Protein AF-A0A9X8H900-F1 (afdb_monomer)

Foldseek 3Di:
DDPDFDADFKDAKDFDLDDDDPPDDDDDDDDDLDDDDDDPVSVVVVVVVVVVVVVVVVVVSVPDDDCDPVVDDPPVVPPDPPDDDDQVQLKDKDKDQDDQVQATPVQFGHPVVVVVPACAQVSVCSVVVDPPDDDGMDHMDGDPDTHHNVDIDMHIDTDDDDDDDD

Mean predicted aligned error: 11.64 Å

Radius of gyration: 20.0 Å; Cα contacts (8 Å, |Δi|>4): 145; chains: 1; bounding box: 48×40×58 Å

Organism: Aphanomyces astaci (NCBI:txid112090)

Nearest PDB structures (foldseek):
  5hz4-assembly1_B  TM=8.841E-01  e=2.163E-01  St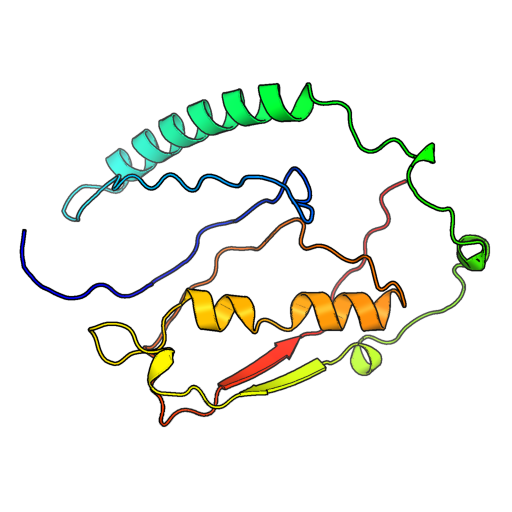aphylococcus aureus subsp. aureus Mu50
  2prx-assembly1_A  TM=5.271E-01  e=3.092E+00  Shewanella loihica PV-4
  8qrt-assembly2_DDD  TM=4.782E-01  e=2.217E+00  Lemna aequinoctialis
  8qrt-assembly2_CCC  TM=4.758E-01  e=4.034E+00  Lemna aequinoctialis

pLDDT: mean 78.81, std 13.76, range [42.72, 94.5]

Solvent-accessible surface area (backbone atoms only — not comparable to full-atom values): 11088 Å² total; per-residue (Å²): 131,81,95,65,72,77,78,70,53,63,47,66,71,46,75,49,91,69,89,84,59,93,88,63,86,84,85,87,89,85,80,89,89,77,76,92,87,76,59,74,65,59,57,51,52,52,50,52,51,51,54,49,54,51,47,54,52,44,52,58,56,70,68,44,87,67,90,48,79,86,75,49,84,78,61,83,72,70,84,63,87,76,79,83,78,59,50,78,78,22,56,40,77,50,75,48,72,52,56,78,88,50,40,39,91,69,68,28,52,37,53,66,60,58,60,72,68,54,51,58,63,61,22,49,28,68,65,69,75,41,86,93,67,80,79,50,70,42,75,65,45,74,55,90,66,88,46,46,63,88,45,77,47,76,47,76,31,60,64,86,80,87,83,85,86,132

Structure (mmCIF, N/CA/C/O backbone):
data_AF-A0A9X8H900-F1
#
_entry.id   AF-A0A9X8H900-F1
#
loop_
_atom_site.group_PDB
_atom_site.id
_atom_site.type_symbol
_atom_site.label_atom_id
_atom_site.label_alt_id
_atom_site.label_comp_id
_atom_site.label_asym_id
_atom_site.label_entity_id
_atom_site.label_seq_id
_atom_site.pdbx_PDB_ins_code
_atom_site.Cartn_x
_atom_site.Cartn_y
_atom_site.Cartn_z
_atom_site.occupancy
_atom_site.B_iso_or_equiv
_atom_site.auth_seq_id
_atom_site.auth_comp_id
_atom_site.auth_asym_id
_atom_site.auth_atom_id
_atom_site.pdbx_PDB_model_num
ATOM 1 N N . ALA A 1 1 ? -4.179 8.553 32.209 1.00 42.72 1 ALA A N 1
ATOM 2 C CA . ALA A 1 1 ? -4.333 8.256 30.773 1.00 42.72 1 ALA A CA 1
ATOM 3 C C . ALA A 1 1 ? -5.732 7.698 30.572 1.00 42.72 1 ALA A C 1
ATOM 5 O O . ALA A 1 1 ? -6.066 6.705 31.204 1.00 42.72 1 ALA A O 1
ATOM 6 N N . THR A 1 2 ? -6.590 8.394 29.833 1.00 42.97 2 THR A N 1
ATOM 7 C CA . THR A 1 2 ? -7.967 7.956 29.571 1.00 42.97 2 THR A CA 1
ATOM 8 C C . THR A 1 2 ? -7.946 6.638 28.796 1.00 42.97 2 THR A C 1
ATOM 10 O O . THR A 1 2 ? -7.281 6.537 27.770 1.00 42.97 2 THR A O 1
ATOM 13 N N . GLN A 1 3 ? -8.657 5.629 29.305 1.00 47.62 3 GLN A N 1
ATOM 14 C CA . GLN A 1 3 ? -8.851 4.306 28.694 1.00 47.62 3 GLN A CA 1
ATOM 15 C C . GLN A 1 3 ? -9.780 4.387 27.462 1.00 47.62 3 GLN A C 1
ATOM 17 O O . GLN A 1 3 ? -10.803 3.715 27.394 1.00 47.62 3 GLN A O 1
ATOM 22 N N . GLY A 1 4 ? -9.475 5.270 26.512 1.00 60.75 4 GLY A N 1
ATOM 23 C CA . GLY A 1 4 ? -10.154 5.337 25.219 1.00 60.75 4 GLY A CA 1
ATOM 24 C C . GLY A 1 4 ? -9.349 4.555 24.191 1.00 60.75 4 GLY A C 1
ATOM 25 O O . GLY A 1 4 ? -8.128 4.702 24.136 1.00 60.75 4 GLY A O 1
ATOM 26 N N . GLY A 1 5 ? -9.994 3.707 23.391 1.00 66.38 5 GLY A N 1
ATOM 27 C CA . GLY A 1 5 ? -9.268 2.968 22.365 1.00 66.38 5 GLY A CA 1
ATOM 28 C C . GLY A 1 5 ? -8.776 3.887 21.242 1.00 66.38 5 GLY A C 1
ATOM 29 O O . GLY A 1 5 ? -9.357 4.934 20.940 1.00 66.38 5 GLY A O 1
ATOM 30 N N . CYS A 1 6 ? -7.656 3.515 20.632 1.00 74.06 6 CYS A N 1
ATOM 31 C CA . CYS A 1 6 ? -6.982 4.296 19.603 1.00 74.06 6 CYS A CA 1
ATOM 32 C C . CYS A 1 6 ? -7.299 3.772 18.194 1.00 74.06 6 CYS A C 1
ATOM 34 O O . CYS A 1 6 ? -7.514 2.578 17.978 1.00 74.06 6 CYS A O 1
ATOM 36 N N . ALA A 1 7 ? -7.308 4.676 17.215 1.00 78.88 7 ALA A N 1
ATOM 37 C CA . ALA A 1 7 ? -7.467 4.341 15.804 1.00 78.88 7 ALA A CA 1
ATOM 38 C C . ALA A 1 7 ? -6.379 5.015 14.964 1.00 78.88 7 ALA A C 1
ATOM 40 O O . ALA A 1 7 ? -5.878 6.092 15.299 1.00 78.88 7 ALA A O 1
ATOM 41 N N . THR A 1 8 ? -6.014 4.377 13.855 1.00 84.06 8 THR A N 1
ATOM 42 C CA . THR A 1 8 ? -5.038 4.915 12.909 1.00 84.06 8 THR A CA 1
ATOM 43 C C . THR A 1 8 ? -5.691 5.986 12.038 1.00 84.06 8 THR A C 1
ATOM 45 O O . THR A 1 8 ? -6.580 5.685 11.251 1.00 84.06 8 THR A O 1
ATOM 48 N N . VAL A 1 9 ? -5.234 7.235 12.149 1.00 86.19 9 VAL A N 1
ATOM 49 C CA . VAL A 1 9 ? -5.761 8.355 11.341 1.00 86.19 9 VAL A CA 1
ATOM 50 C C . VAL A 1 9 ? -4.966 8.537 10.047 1.00 86.19 9 VAL A C 1
ATOM 52 O O . VAL A 1 9 ? -5.521 8.793 8.979 1.00 86.19 9 VAL A O 1
ATOM 55 N N . SER A 1 10 ? -3.644 8.410 10.121 1.00 87.56 10 SER A N 1
ATOM 56 C CA . SER A 1 10 ? -2.772 8.560 8.958 1.00 87.56 10 SER A CA 1
ATOM 57 C C . SER A 1 10 ? -1.419 7.910 9.182 1.00 87.56 10 SER A C 1
ATOM 59 O O . SER A 1 10 ? -0.921 7.926 10.307 1.00 87.56 10 SER A O 1
ATOM 61 N N . PHE A 1 11 ? -0.803 7.461 8.095 1.00 87.38 11 PHE A N 1
ATOM 62 C CA . PHE A 1 11 ? 0.623 7.166 8.027 1.00 87.38 11 PHE A CA 1
ATOM 63 C C . PHE A 1 11 ? 1.315 8.290 7.263 1.00 87.38 11 PHE A C 1
ATOM 65 O O . PHE A 1 11 ? 0.842 8.686 6.197 1.00 87.38 11 PHE A O 1
ATOM 72 N N . ASP A 1 12 ? 2.408 8.816 7.812 1.00 88.25 12 ASP A N 1
ATOM 73 C CA . ASP A 1 12 ? 3.311 9.703 7.075 1.00 88.25 12 ASP A CA 1
ATOM 74 C C . ASP A 1 12 ? 4.114 8.909 6.027 1.00 88.25 12 ASP A C 1
ATOM 76 O O . ASP A 1 12 ? 3.880 7.718 5.828 1.00 88.25 12 ASP A O 1
ATOM 80 N N . GLN A 1 13 ? 5.010 9.581 5.302 1.00 87.25 13 GLN A N 1
ATOM 81 C CA . GLN A 1 13 ? 5.873 8.928 4.319 1.00 87.25 13 GLN A CA 1
ATOM 82 C C . GLN A 1 13 ? 6.698 7.819 4.980 1.00 87.25 13 GLN A C 1
ATOM 84 O O . GLN A 1 13 ? 7.314 8.039 6.022 1.00 87.25 13 GLN A O 1
ATOM 89 N N . VAL A 1 14 ? 6.690 6.639 4.360 1.00 87.56 14 VAL A N 1
ATOM 90 C CA . VAL A 1 14 ? 7.453 5.469 4.803 1.00 87.56 14 VAL A CA 1
ATOM 91 C C . VAL A 1 14 ? 8.462 5.128 3.722 1.00 87.56 14 VAL A C 1
ATOM 93 O O . VAL A 1 14 ? 8.092 4.983 2.556 1.00 87.56 14 VAL A O 1
ATOM 96 N N . GLU A 1 15 ? 9.723 4.990 4.113 1.00 85.38 15 GLU A N 1
ATOM 97 C CA . GLU A 1 15 ? 10.819 4.614 3.227 1.00 85.38 15 GLU A CA 1
ATOM 98 C C . GLU A 1 15 ? 11.475 3.336 3.744 1.00 85.38 15 GLU A C 1
ATOM 100 O O . GLU A 1 15 ? 11.731 3.181 4.937 1.00 85.38 15 GLU A O 1
ATOM 105 N N . SER A 1 16 ? 11.707 2.398 2.833 1.00 82.50 16 SER A N 1
ATOM 106 C CA . SER A 1 16 ? 12.504 1.203 3.063 1.00 82.50 16 SER A CA 1
ATOM 107 C C . SER A 1 16 ? 13.855 1.425 2.402 1.00 82.50 16 SER A C 1
ATOM 109 O O . SER A 1 16 ? 13.959 1.487 1.176 1.00 82.50 16 SER A O 1
ATOM 111 N N . HIS A 1 17 ? 14.884 1.576 3.231 1.00 79.44 17 HIS A N 1
ATOM 112 C CA . HIS A 1 17 ? 16.254 1.774 2.759 1.00 79.44 17 HIS A CA 1
ATOM 113 C C . HIS A 1 17 ? 16.938 0.442 2.438 1.00 79.44 17 HIS A C 1
ATOM 115 O O . HIS A 1 17 ? 17.683 0.350 1.466 1.00 79.44 17 HIS A O 1
ATOM 121 N N . VAL A 1 18 ? 16.637 -0.601 3.219 1.00 78.50 18 VAL A N 1
ATOM 122 C CA . VAL A 1 18 ? 17.186 -1.950 3.052 1.00 78.50 18 VAL A CA 1
ATOM 123 C C . VAL A 1 18 ? 16.034 -2.957 3.003 1.00 78.50 18 VAL A C 1
ATOM 125 O O . VAL A 1 18 ? 15.115 -2.863 3.828 1.00 78.50 18 VAL A O 1
ATOM 128 N N . PRO A 1 19 ? 16.041 -3.905 2.047 1.00 79.19 19 PRO A N 1
ATOM 129 C CA . PRO A 1 19 ? 15.081 -4.999 2.052 1.00 79.19 19 PRO A CA 1
ATOM 130 C C . PRO A 1 19 ? 15.301 -5.890 3.279 1.00 79.19 19 PRO A C 1
ATOM 132 O O . PRO A 1 19 ? 16.429 -6.262 3.581 1.00 79.19 19 PRO A O 1
ATOM 135 N N . VAL A 1 20 ? 14.210 -6.248 3.954 1.00 82.06 20 VAL A N 1
ATOM 136 C CA . VAL A 1 20 ? 14.218 -7.202 5.071 1.00 82.06 20 VAL A CA 1
ATOM 137 C C . VAL A 1 20 ? 13.960 -8.602 4.518 1.00 82.06 20 VAL A C 1
ATOM 139 O O . VAL A 1 20 ? 12.958 -8.823 3.829 1.00 82.06 20 VAL A O 1
ATOM 142 N N . TYR A 1 21 ? 14.854 -9.542 4.809 1.00 83.50 21 TYR A N 1
ATOM 143 C CA . TYR A 1 21 ? 14.805 -10.923 4.341 1.00 83.50 21 TYR A CA 1
ATOM 144 C C . TYR A 1 21 ? 14.291 -11.887 5.411 1.00 83.50 21 TYR A C 1
ATOM 146 O O . TYR A 1 21 ? 14.149 -11.573 6.593 1.00 83.50 21 TYR A O 1
ATOM 154 N N . HIS A 1 22 ? 13.975 -13.108 4.983 1.00 82.88 22 HIS A N 1
ATOM 155 C CA . HIS A 1 22 ? 13.613 -14.172 5.910 1.00 82.88 22 HIS A CA 1
ATOM 156 C C . HIS A 1 22 ? 14.791 -14.515 6.824 1.00 82.88 22 HIS A C 1
ATOM 158 O O . HIS A 1 22 ? 15.878 -14.819 6.344 1.00 82.88 22 HIS A O 1
ATOM 164 N N . GLY A 1 23 ? 14.539 -14.515 8.132 1.00 85.69 23 GLY A N 1
ATOM 165 C CA . GLY A 1 23 ? 15.562 -14.754 9.151 1.00 85.69 23 GLY A CA 1
ATOM 166 C C . GLY A 1 23 ? 16.132 -13.478 9.767 1.00 85.69 23 GLY A C 1
ATOM 167 O O . GLY A 1 23 ? 16.759 -13.568 10.820 1.00 85.69 23 GLY A O 1
ATOM 168 N N . ASP A 1 24 ? 15.859 -12.306 9.186 1.00 84.81 24 ASP A N 1
ATOM 169 C CA . ASP A 1 24 ? 16.272 -11.035 9.774 1.00 84.81 24 ASP A CA 1
ATOM 170 C C . ASP A 1 24 ? 15.476 -10.753 11.052 1.00 84.81 24 ASP A C 1
ATOM 172 O O . ASP A 1 24 ? 14.244 -10.863 11.092 1.00 84.81 24 ASP A O 1
ATOM 176 N N . LEU A 1 25 ? 16.182 -10.350 12.109 1.00 84.88 25 LEU A N 1
ATOM 177 C CA . LEU A 1 25 ? 15.548 -9.836 13.314 1.00 84.88 25 LEU A CA 1
ATOM 178 C C . LEU A 1 25 ? 15.188 -8.367 13.091 1.00 84.88 25 LEU A C 1
ATOM 180 O O . LEU A 1 25 ? 16.060 -7.532 12.864 1.00 84.88 25 LEU A O 1
ATOM 184 N N . PHE A 1 26 ? 13.902 -8.049 13.197 1.00 81.94 26 PHE A N 1
ATOM 185 C CA . PHE A 1 26 ? 13.404 -6.693 13.010 1.00 81.94 26 PHE A CA 1
ATOM 186 C C . PHE A 1 26 ? 12.854 -6.131 14.323 1.00 81.94 26 PHE A C 1
ATOM 188 O O . PHE A 1 26 ? 11.969 -6.726 14.941 1.00 81.94 26 PHE A O 1
ATOM 195 N N . GLN A 1 27 ? 13.373 -4.976 14.745 1.00 86.12 27 GLN A N 1
ATOM 196 C CA . GLN A 1 27 ? 12.929 -4.271 15.946 1.00 86.12 27 GLN A CA 1
ATOM 197 C C . GLN A 1 27 ? 12.135 -3.020 15.560 1.00 86.12 27 GLN A C 1
ATOM 199 O O . GLN A 1 27 ? 12.614 -2.167 14.817 1.00 86.12 27 GLN A O 1
ATOM 204 N N . LEU A 1 28 ? 10.921 -2.900 16.102 1.00 83.94 28 LEU A N 1
ATOM 205 C CA . LEU A 1 28 ? 10.069 -1.724 15.946 1.00 83.94 28 LEU A CA 1
ATOM 206 C C . LEU A 1 28 ? 10.045 -0.918 17.242 1.00 83.94 28 LEU A C 1
ATOM 208 O O . LEU A 1 28 ? 9.511 -1.372 18.252 1.00 83.94 28 LEU A O 1
ATOM 212 N N . GLU A 1 29 ? 10.585 0.298 17.198 1.00 83.12 29 GLU A N 1
ATOM 213 C CA . GLU A 1 29 ? 10.488 1.260 18.295 1.00 83.12 29 GLU A CA 1
ATOM 214 C C . GLU A 1 29 ? 9.409 2.303 17.997 1.00 83.12 29 GLU A C 1
ATOM 216 O O . GLU A 1 29 ? 9.367 2.895 16.918 1.00 83.12 29 GLU A O 1
ATOM 221 N N . GLY A 1 30 ? 8.536 2.554 18.972 1.00 78.75 30 GLY A N 1
ATOM 222 C CA . GLY A 1 30 ? 7.507 3.586 18.892 1.00 78.75 30 GLY A CA 1
ATOM 223 C C . GLY A 1 30 ? 7.625 4.557 20.058 1.00 78.75 30 GLY A C 1
ATOM 224 O O . GLY A 1 30 ? 7.644 4.138 21.213 1.00 78.75 30 GLY A O 1
ATOM 225 N N . GLN A 1 31 ? 7.657 5.858 19.766 1.00 78.88 31 GLN A N 1
ATOM 226 C CA . GLN A 1 31 ? 7.606 6.908 20.781 1.00 78.88 31 GLN A CA 1
ATOM 227 C C . GLN A 1 31 ? 6.443 7.857 20.502 1.00 78.88 31 GLN A C 1
ATOM 229 O O . GLN A 1 31 ? 6.260 8.339 19.383 1.00 78.88 31 GLN A O 1
ATOM 234 N N . ILE A 1 32 ? 5.660 8.156 21.538 1.00 79.94 32 ILE A N 1
ATOM 235 C CA . ILE A 1 32 ? 4.612 9.170 21.455 1.00 79.94 32 ILE A CA 1
ATOM 236 C C . ILE A 1 32 ? 5.281 10.541 21.522 1.00 79.94 32 ILE A C 1
ATOM 238 O O . ILE A 1 32 ? 5.767 10.950 22.572 1.00 79.94 32 ILE A O 1
ATOM 242 N N . LEU A 1 33 ? 5.303 11.252 20.396 1.00 72.94 33 LEU A N 1
ATOM 243 C CA . LEU A 1 33 ? 5.920 12.580 20.318 1.00 72.94 33 LEU A CA 1
ATOM 244 C C . LEU A 1 33 ? 5.019 13.678 20.894 1.00 72.94 33 LEU A C 1
ATOM 246 O O . LEU A 1 33 ? 5.505 14.647 21.477 1.00 72.94 33 LEU A O 1
ATOM 250 N N . ASN A 1 34 ? 3.702 13.545 20.718 1.00 68.81 34 ASN A N 1
ATOM 251 C CA . ASN A 1 34 ? 2.738 14.535 21.184 1.00 68.81 34 ASN A CA 1
ATOM 252 C C . ASN A 1 34 ? 1.348 13.912 21.377 1.00 68.81 34 ASN A C 1
ATOM 254 O O . ASN A 1 34 ? 0.880 13.138 20.542 1.00 68.81 34 ASN A O 1
ATOM 258 N N . ILE A 1 35 ? 0.675 14.305 22.454 1.00 68.12 35 ILE A N 1
ATOM 259 C CA . ILE A 1 35 ? -0.728 14.014 22.750 1.00 68.12 35 ILE A CA 1
ATOM 260 C C . ILE A 1 35 ? -1.378 15.397 22.802 1.00 68.12 35 ILE A C 1
ATOM 262 O O . ILE A 1 35 ? -1.007 16.186 23.667 1.00 68.12 35 ILE A O 1
ATOM 266 N N . ASN A 1 36 ? -2.236 15.739 21.827 1.00 65.88 36 ASN A N 1
ATOM 267 C CA . ASN A 1 36 ? -2.721 17.119 21.621 1.00 65.88 36 ASN A CA 1
ATOM 268 C C . ASN A 1 36 ? -3.115 17.769 22.967 1.00 65.88 36 ASN A C 1
ATOM 270 O O . ASN A 1 36 ? -3.904 17.200 23.716 1.00 65.88 36 ASN A O 1
ATOM 274 N N . ASN A 1 37 ? -2.528 18.914 23.335 1.00 55.28 37 ASN A N 1
ATOM 275 C CA . ASN A 1 37 ? -2.902 20.225 22.796 1.00 55.28 37 ASN A CA 1
ATOM 276 C C . ASN A 1 37 ? -1.720 21.225 22.661 1.00 55.28 37 ASN A C 1
ATOM 278 O O . ASN A 1 37 ? -1.647 22.193 23.414 1.00 55.28 37 ASN A O 1
ATOM 282 N N . THR A 1 38 ? -0.786 21.047 21.714 1.00 50.47 38 THR A N 1
ATOM 283 C CA . THR A 1 38 ? 0.259 22.070 21.461 1.00 50.47 38 THR A CA 1
ATOM 284 C C . THR A 1 38 ? 0.532 22.362 19.981 1.00 50.47 38 THR A C 1
ATOM 286 O O . THR A 1 38 ? 0.324 21.528 19.094 1.00 50.47 38 THR A O 1
ATOM 289 N N . SER A 1 39 ? 0.950 23.612 19.753 1.00 54.12 39 SER A N 1
ATOM 290 C CA . SER A 1 39 ? 1.053 24.359 18.496 1.00 54.12 39 SER A CA 1
ATOM 291 C C . SER A 1 39 ? 1.857 23.664 17.388 1.00 54.12 39 SER A C 1
ATOM 293 O O . SER A 1 39 ? 2.772 22.872 17.621 1.00 54.12 39 SER A O 1
ATOM 295 N N . THR A 1 40 ? 1.536 24.005 16.139 1.00 56.38 40 THR A N 1
ATOM 296 C CA . THR A 1 40 ? 2.238 23.575 14.914 1.00 56.38 40 THR A CA 1
ATOM 297 C C . THR A 1 40 ? 3.760 23.768 14.975 1.00 56.38 40 THR A C 1
ATOM 299 O O . THR A 1 40 ? 4.490 22.979 14.377 1.00 56.38 40 THR A O 1
ATOM 302 N N . ALA A 1 41 ? 4.245 24.746 15.747 1.00 54.78 41 ALA A N 1
ATOM 303 C CA . ALA A 1 41 ? 5.668 25.008 15.965 1.00 54.78 41 ALA A CA 1
ATOM 304 C C . ALA A 1 41 ? 6.389 23.879 16.729 1.00 54.78 41 ALA A C 1
ATOM 306 O O . ALA A 1 41 ? 7.459 23.444 16.304 1.00 54.78 41 ALA A O 1
ATOM 307 N N . ASN A 1 42 ? 5.783 23.330 17.789 1.00 58.69 42 ASN A N 1
ATOM 308 C CA . ASN A 1 42 ? 6.374 22.219 18.549 1.00 58.69 42 ASN A CA 1
ATOM 309 C C . ASN A 1 42 ? 6.452 20.948 17.696 1.00 58.69 42 ASN A C 1
ATOM 311 O O . ASN A 1 42 ? 7.453 20.234 17.717 1.00 58.69 42 ASN A O 1
ATOM 315 N N . LYS A 1 43 ? 5.425 20.717 16.866 1.00 58.50 43 LYS A N 1
ATOM 316 C CA . LYS A 1 43 ? 5.400 19.605 15.904 1.00 58.50 43 LYS A CA 1
ATOM 317 C C . LYS A 1 43 ? 6.528 19.729 14.876 1.00 58.50 43 LYS A C 1
ATOM 319 O O . LYS A 1 43 ? 7.135 18.726 14.517 1.00 58.50 43 LYS A O 1
ATOM 324 N N . ALA A 1 44 ? 6.828 20.943 14.411 1.00 58.19 44 ALA A N 1
ATOM 325 C CA . ALA A 1 44 ? 7.919 21.188 13.470 1.00 58.19 44 ALA A CA 1
ATOM 326 C C . ALA A 1 44 ? 9.306 20.989 14.110 1.00 58.19 44 ALA A C 1
ATOM 328 O O . ALA A 1 44 ? 10.170 20.364 13.497 1.00 58.19 44 ALA A O 1
ATOM 329 N N . ALA A 1 45 ? 9.507 21.457 15.347 1.00 65.94 45 ALA A N 1
ATOM 330 C CA . ALA A 1 45 ? 10.763 21.278 16.077 1.00 65.94 45 ALA A CA 1
ATOM 331 C C . ALA A 1 45 ? 11.058 19.795 16.368 1.00 65.94 45 ALA A C 1
ATOM 333 O O . ALA A 1 45 ? 12.148 19.316 16.066 1.00 65.94 45 ALA A O 1
ATOM 334 N N . GLN A 1 46 ? 10.062 19.042 16.842 1.00 65.00 46 GLN A N 1
ATOM 335 C CA . GLN A 1 46 ? 10.197 17.601 17.080 1.00 65.00 46 GLN A CA 1
ATOM 336 C C . GLN A 1 46 ? 10.429 16.818 15.781 1.00 65.00 46 GLN A C 1
ATOM 338 O O . GLN A 1 46 ? 11.245 15.905 15.753 1.00 65.00 46 GLN A O 1
ATOM 343 N N . ARG A 1 47 ? 9.773 17.194 14.672 1.00 64.94 47 ARG A N 1
ATOM 344 C CA . ARG A 1 47 ? 10.062 16.617 13.344 1.00 64.94 47 ARG A CA 1
ATOM 345 C C . ARG A 1 47 ? 11.496 16.893 12.899 1.00 64.94 47 ARG A C 1
ATOM 347 O O . ARG A 1 47 ? 12.112 16.024 12.290 1.00 64.94 47 ARG A O 1
ATOM 354 N N . LYS A 1 48 ? 12.033 18.077 13.207 1.00 70.81 48 LYS A N 1
ATOM 355 C CA . LYS A 1 48 ? 13.427 18.432 12.910 1.00 70.81 48 LYS A CA 1
ATOM 356 C C . LYS A 1 48 ? 14.407 17.571 13.710 1.00 70.81 48 LYS A C 1
ATOM 358 O O . LYS A 1 48 ? 15.398 17.121 13.142 1.00 70.81 48 LYS A O 1
ATOM 363 N N . GLU A 1 49 ? 14.124 17.327 14.987 1.00 72.94 49 GLU A N 1
ATOM 364 C CA . GLU A 1 49 ? 14.935 16.468 15.859 1.00 72.94 49 GLU A CA 1
ATOM 365 C C . GLU A 1 49 ? 14.856 14.994 15.444 1.00 72.94 49 GLU A C 1
ATOM 367 O O . GLU A 1 49 ? 15.886 14.351 15.245 1.00 72.94 49 GLU A O 1
ATOM 372 N N . LEU A 1 50 ? 13.647 14.480 15.196 1.00 64.62 50 LEU A N 1
ATOM 373 C CA . LEU A 1 50 ? 13.450 13.122 14.699 1.00 64.62 50 LEU A CA 1
ATOM 374 C C . LEU A 1 50 ? 14.163 12.937 13.353 1.00 64.62 50 LEU A C 1
ATOM 376 O O . LEU A 1 50 ? 14.908 11.983 13.175 1.00 64.62 50 LEU A O 1
ATOM 380 N N . GLY A 1 51 ? 14.022 13.897 12.434 1.00 66.50 51 GLY A N 1
ATOM 381 C CA . GLY A 1 51 ? 14.738 13.912 11.158 1.00 66.50 51 GLY A CA 1
ATOM 382 C C . GLY A 1 51 ? 16.260 14.056 11.285 1.00 66.50 51 GLY A C 1
ATOM 383 O O . GLY A 1 51 ? 16.974 13.742 10.337 1.00 66.50 51 GLY A O 1
ATOM 384 N N . ALA A 1 52 ? 16.786 14.531 12.419 1.00 75.25 52 ALA A N 1
ATOM 385 C CA . ALA A 1 52 ? 18.220 14.502 12.707 1.00 75.25 52 ALA A CA 1
ATOM 386 C C . ALA A 1 52 ? 18.662 13.111 13.193 1.00 75.25 52 ALA A C 1
ATOM 388 O O . ALA A 1 52 ? 19.675 12.605 12.717 1.00 75.25 52 ALA A O 1
ATOM 389 N N . ARG A 1 53 ? 17.873 12.454 14.059 1.00 73.38 53 ARG A N 1
ATOM 390 C CA . ARG A 1 53 ? 18.116 11.060 14.480 1.00 73.38 53 ARG A CA 1
ATOM 391 C C . ARG A 1 53 ? 18.050 10.099 13.292 1.00 73.38 53 ARG A C 1
ATOM 393 O O . ARG A 1 53 ? 18.951 9.284 13.128 1.00 73.38 53 ARG A O 1
ATOM 400 N N . TRP A 1 54 ? 17.037 10.241 12.438 1.00 66.38 54 TRP A N 1
ATOM 401 C CA . TRP A 1 54 ? 16.907 9.450 11.213 1.00 66.38 54 TRP A CA 1
ATOM 402 C C . TRP A 1 54 ? 18.055 9.697 10.238 1.00 66.38 54 TRP A C 1
ATOM 404 O O . TRP A 1 54 ? 18.476 8.755 9.592 1.00 66.38 54 TRP A O 1
ATOM 414 N N . ARG A 1 55 ? 18.623 10.911 10.177 1.00 72.25 55 ARG A N 1
ATOM 415 C CA . ARG A 1 55 ? 19.825 11.187 9.370 1.00 72.25 55 ARG A CA 1
ATOM 416 C C . ARG A 1 55 ? 21.046 10.406 9.845 1.00 72.25 55 ARG A C 1
ATOM 418 O O . ARG A 1 55 ? 21.776 9.890 9.018 1.00 72.25 55 ARG A O 1
ATOM 425 N N . LYS A 1 56 ? 21.236 10.278 11.158 1.00 78.00 56 LYS A N 1
ATOM 426 C CA . LYS A 1 56 ? 22.326 9.468 11.711 1.00 78.00 56 LYS A CA 1
ATOM 427 C C . LYS A 1 56 ? 22.146 7.981 11.385 1.00 78.00 56 LYS A C 1
ATOM 429 O O . LYS A 1 56 ? 23.088 7.329 10.962 1.00 78.00 56 LYS A O 1
ATOM 434 N N . ILE A 1 57 ? 20.920 7.471 11.528 1.00 71.25 57 ILE A N 1
ATOM 435 C CA . ILE A 1 57 ? 20.579 6.099 11.117 1.00 71.25 57 ILE A CA 1
ATOM 436 C C . ILE A 1 57 ? 20.775 5.937 9.603 1.00 71.25 57 ILE A C 1
ATOM 438 O O . ILE A 1 57 ? 21.278 4.912 9.163 1.00 71.25 57 ILE A O 1
ATOM 442 N N . GLN A 1 58 ? 20.427 6.952 8.807 1.00 59.34 58 GLN A N 1
ATOM 443 C CA . GLN A 1 58 ? 20.642 6.956 7.363 1.00 59.34 58 GLN A CA 1
ATOM 444 C C . GLN A 1 58 ? 22.127 6.859 7.024 1.00 59.34 58 GLN A C 1
ATOM 446 O O . GLN A 1 58 ? 22.485 6.046 6.191 1.00 59.34 58 GLN A O 1
ATOM 451 N N . GLU A 1 59 ? 22.988 7.628 7.692 1.00 77.50 59 GLU A N 1
ATOM 452 C CA . GLU A 1 59 ? 24.443 7.563 7.509 1.00 77.50 59 GLU A CA 1
ATOM 453 C C . GLU A 1 59 ? 24.999 6.175 7.872 1.00 77.50 59 GLU A C 1
ATOM 455 O O . GLU A 1 59 ? 25.857 5.652 7.165 1.00 77.50 59 GLU A O 1
ATOM 460 N N . GLU A 1 60 ? 24.483 5.551 8.935 1.00 78.25 60 GLU A N 1
ATOM 461 C CA . GLU A 1 60 ? 24.836 4.178 9.322 1.00 78.25 60 GLU A CA 1
ATOM 462 C C . GLU A 1 60 ? 24.354 3.147 8.287 1.00 78.25 60 GLU A C 1
ATOM 464 O O . GLU A 1 60 ? 25.081 2.207 7.971 1.00 78.25 60 GLU A O 1
ATOM 469 N N . VAL A 1 61 ? 23.159 3.337 7.719 1.00 65.56 61 VAL A N 1
ATOM 470 C CA . VAL A 1 61 ? 22.605 2.487 6.656 1.00 65.56 61 VAL A CA 1
ATOM 471 C C . VAL A 1 61 ? 23.353 2.660 5.338 1.00 65.56 61 VAL A C 1
ATOM 473 O O . VAL A 1 61 ? 23.661 1.668 4.683 1.00 65.56 61 VAL A O 1
ATOM 476 N N . ASP 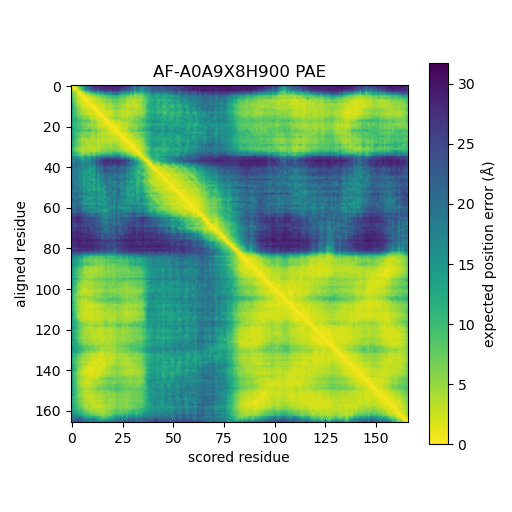A 1 62 ? 23.686 3.892 4.967 1.00 65.62 62 ASP A N 1
ATOM 477 C CA . ASP A 1 62 ? 24.444 4.222 3.759 1.00 65.62 62 ASP A CA 1
ATOM 478 C C . ASP A 1 62 ? 25.886 3.685 3.838 1.00 65.62 62 ASP A C 1
ATOM 480 O O . ASP A 1 62 ? 26.504 3.416 2.808 1.00 65.62 62 ASP A O 1
ATOM 484 N N . ALA A 1 63 ? 26.418 3.495 5.051 1.00 80.88 63 ALA A N 1
ATOM 485 C CA . ALA A 1 63 ? 27.711 2.860 5.294 1.00 80.88 63 ALA A CA 1
ATOM 486 C C . ALA A 1 63 ? 27.675 1.320 5.215 1.00 80.88 63 ALA A C 1
ATOM 488 O O . ALA A 1 63 ? 28.738 0.692 5.208 1.00 80.88 63 ALA A O 1
ATOM 489 N N . MET A 1 64 ? 26.492 0.694 5.163 1.00 75.56 64 MET A N 1
ATOM 490 C CA . MET A 1 64 ? 26.375 -0.755 4.987 1.00 75.56 64 MET A CA 1
ATOM 491 C C . MET A 1 64 ? 26.717 -1.176 3.553 1.00 75.56 64 MET A C 1
ATOM 493 O O . MET A 1 64 ? 26.565 -0.420 2.593 1.00 75.56 64 MET A O 1
ATOM 497 N N . GLU A 1 65 ? 27.186 -2.416 3.395 1.00 70.00 65 GLU A N 1
ATOM 498 C CA . GLU A 1 65 ? 27.556 -2.953 2.088 1.00 70.00 65 GLU A CA 1
ATOM 499 C C . GLU A 1 65 ? 26.309 -3.054 1.190 1.00 70.00 65 GLU A C 1
ATOM 501 O O . GLU A 1 65 ? 25.406 -3.859 1.416 1.00 70.00 65 GLU A O 1
ATOM 506 N N . TYR A 1 66 ? 26.231 -2.180 0.185 1.00 63.09 66 TYR A N 1
ATOM 507 C CA . TYR A 1 66 ? 25.094 -2.103 -0.729 1.00 63.09 66 TYR A CA 1
ATOM 508 C C . TYR A 1 66 ? 24.959 -3.390 -1.556 1.00 63.09 66 TYR A C 1
ATOM 510 O O . TYR A 1 66 ? 25.959 -4.030 -1.896 1.00 63.09 66 TYR A O 1
ATOM 518 N N . ILE A 1 67 ? 23.728 -3.738 -1.957 1.00 70.88 67 ILE A N 1
ATOM 519 C CA . ILE A 1 67 ? 23.490 -4.815 -2.930 1.00 70.88 67 ILE A CA 1
ATOM 520 C C . ILE A 1 67 ? 24.186 -4.431 -4.237 1.00 70.88 67 ILE A C 1
ATOM 522 O O . ILE A 1 67 ? 23.702 -3.603 -5.013 1.00 70.88 67 ILE A O 1
ATOM 526 N N . ARG A 1 68 ? 25.362 -5.010 -4.467 1.00 65.25 68 ARG A N 1
ATOM 527 C CA . ARG A 1 68 ? 26.183 -4.690 -5.628 1.00 65.25 68 ARG A CA 1
ATOM 528 C C . ARG A 1 68 ? 25.487 -5.161 -6.910 1.00 65.25 68 ARG A C 1
ATOM 530 O O . ARG A 1 68 ? 24.702 -6.107 -6.907 1.00 65.25 68 ARG A O 1
ATOM 537 N N . LYS A 1 69 ? 25.773 -4.502 -8.034 1.00 57.91 69 LYS A N 1
ATOM 538 C CA . LYS A 1 69 ? 25.142 -4.779 -9.342 1.00 57.91 69 LYS A CA 1
ATOM 539 C C . LYS A 1 69 ? 25.361 -6.224 -9.822 1.00 57.91 69 LYS A C 1
ATOM 541 O O . LYS A 1 69 ? 24.547 -6.727 -10.584 1.00 57.91 69 LYS A O 1
ATOM 546 N N . ASP A 1 70 ? 26.429 -6.870 -9.358 1.00 63.22 70 ASP A N 1
ATOM 547 C CA . ASP A 1 70 ? 26.772 -8.290 -9.528 1.00 63.22 70 ASP A CA 1
ATOM 548 C C . ASP A 1 70 ? 25.925 -9.251 -8.681 1.00 63.22 70 ASP A C 1
ATOM 550 O O . ASP A 1 70 ? 25.810 -10.414 -9.048 1.00 63.22 70 ASP A O 1
ATOM 554 N N . MET A 1 71 ? 25.301 -8.787 -7.591 1.00 65.81 71 MET A N 1
ATOM 555 C CA . MET A 1 71 ? 24.348 -9.586 -6.804 1.00 65.81 71 MET A CA 1
ATOM 556 C C . MET A 1 71 ? 22.953 -9.639 -7.438 1.00 65.81 71 MET A C 1
ATOM 558 O O . MET A 1 71 ? 22.088 -10.389 -6.988 1.00 65.81 71 MET A O 1
ATOM 562 N N . LEU A 1 72 ? 22.702 -8.809 -8.451 1.00 62.72 72 LEU A N 1
ATOM 563 C CA . LEU A 1 72 ? 21.465 -8.847 -9.211 1.00 62.72 72 LEU A CA 1
ATOM 564 C C . LEU A 1 72 ? 21.640 -9.846 -10.350 1.00 62.72 72 LEU A C 1
ATOM 566 O O . LEU A 1 72 ? 22.390 -9.583 -11.291 1.00 62.72 72 LEU A O 1
ATOM 570 N N . ASP A 1 73 ? 20.898 -10.951 -10.308 1.00 62.97 73 ASP A N 1
ATOM 571 C CA . ASP A 1 73 ? 20.804 -11.851 -11.453 1.00 62.97 73 ASP A CA 1
ATOM 572 C C . ASP A 1 73 ? 20.316 -11.057 -12.671 1.00 62.97 73 ASP A C 1
ATOM 574 O O . ASP A 1 73 ? 19.169 -10.595 -12.751 1.00 62.97 73 ASP A O 1
ATOM 578 N N . VAL A 1 74 ? 21.217 -10.856 -13.634 1.00 54.38 74 VAL A N 1
ATOM 579 C CA . VAL A 1 74 ? 20.900 -10.205 -14.901 1.00 54.38 74 VAL A CA 1
ATOM 580 C C . VAL A 1 74 ? 19.994 -11.148 -15.672 1.00 54.38 74 VAL A C 1
ATOM 582 O O . VAL A 1 74 ? 20.446 -12.047 -16.372 1.00 54.38 74 VAL A O 1
ATOM 585 N N . ASN A 1 75 ? 18.685 -10.942 -15.538 1.00 55.28 75 ASN A N 1
ATOM 586 C CA . ASN A 1 75 ? 17.718 -11.645 -16.361 1.00 55.28 75 ASN A CA 1
ATOM 587 C C . ASN A 1 75 ? 18.037 -11.337 -17.844 1.00 55.28 75 ASN A C 1
ATOM 589 O O . ASN A 1 75 ? 17.955 -10.163 -18.241 1.00 55.28 75 ASN A O 1
ATOM 593 N N . PRO A 1 76 ? 18.390 -12.343 -18.671 1.00 55.41 76 PRO A N 1
ATOM 594 C CA . PRO A 1 76 ? 18.815 -12.150 -20.062 1.00 55.41 76 PRO A CA 1
ATOM 595 C C . PRO A 1 76 ? 17.740 -11.499 -20.954 1.00 55.41 76 PRO A C 1
ATOM 597 O O . PRO A 1 76 ? 18.028 -11.066 -22.067 1.00 55.41 76 PRO A O 1
ATOM 600 N N . LEU A 1 77 ? 16.511 -11.337 -20.452 1.00 52.78 77 LEU A N 1
ATOM 601 C CA . LEU A 1 77 ? 15.422 -10.606 -21.106 1.00 52.78 77 LEU A CA 1
ATOM 602 C C . LEU A 1 77 ? 15.616 -9.073 -21.159 1.00 52.78 77 LEU A C 1
ATOM 604 O O . LEU A 1 77 ? 14.875 -8.392 -21.866 1.00 52.78 77 LEU A O 1
ATOM 608 N N . ASN A 1 78 ? 16.594 -8.493 -20.451 1.00 50.47 78 ASN A N 1
ATOM 609 C CA . ASN A 1 78 ? 16.782 -7.032 -20.390 1.00 50.47 78 ASN A CA 1
ATOM 610 C C . ASN A 1 78 ? 17.435 -6.395 -21.638 1.00 50.47 78 ASN A C 1
ATOM 612 O O . ASN A 1 78 ? 17.463 -5.167 -21.733 1.00 50.47 78 ASN A O 1
ATOM 616 N N . ALA A 1 79 ? 17.930 -7.185 -22.599 1.00 54.69 79 ALA A N 1
ATOM 617 C CA . ALA A 1 79 ? 18.595 -6.680 -23.808 1.00 54.69 79 ALA A CA 1
ATOM 618 C C . ALA A 1 79 ? 17.627 -6.140 -24.885 1.00 54.69 79 ALA A C 1
ATOM 620 O O . ALA A 1 79 ? 18.052 -5.428 -25.791 1.00 54.69 79 ALA A O 1
ATOM 621 N N . SER A 1 80 ? 16.321 -6.417 -24.780 1.00 50.31 80 SER A N 1
ATOM 622 C CA . SER A 1 80 ? 15.300 -5.935 -25.725 1.00 50.31 80 SER A CA 1
ATOM 623 C C . SER A 1 80 ? 14.111 -5.297 -24.996 1.00 50.31 80 SER A C 1
ATOM 625 O O . SER A 1 80 ? 13.009 -5.834 -24.918 1.00 50.31 80 SER A O 1
ATOM 627 N N . ARG A 1 81 ? 14.302 -4.096 -24.438 1.00 56.03 81 ARG A N 1
ATOM 628 C CA . ARG A 1 81 ? 13.186 -3.299 -23.886 1.00 56.03 81 ARG A CA 1
ATOM 629 C C . ARG A 1 81 ? 12.353 -2.642 -24.993 1.00 56.03 81 ARG A C 1
ATOM 631 O O . ARG A 1 81 ? 12.247 -1.425 -25.067 1.00 56.03 81 ARG A O 1
ATOM 638 N N . THR A 1 82 ? 11.756 -3.459 -25.853 1.00 53.47 82 THR A N 1
ATOM 639 C CA . THR A 1 82 ? 10.849 -3.044 -26.938 1.00 53.47 82 THR A CA 1
ATOM 640 C C . THR A 1 82 ? 9.373 -3.225 -26.582 1.00 53.47 82 THR A C 1
ATOM 642 O O . THR A 1 82 ? 8.501 -2.794 -27.331 1.00 53.47 82 THR A O 1
ATOM 645 N N . THR A 1 83 ? 9.056 -3.848 -25.441 1.00 62.53 83 THR A N 1
ATOM 646 C CA . THR A 1 83 ? 7.667 -4.181 -25.096 1.00 62.53 83 THR A CA 1
ATOM 647 C C . THR A 1 83 ? 6.985 -3.023 -24.367 1.00 62.53 83 THR A C 1
ATOM 649 O O . THR A 1 83 ? 7.201 -2.804 -23.176 1.00 62.53 83 THR A O 1
ATOM 652 N N . PHE A 1 84 ? 6.134 -2.286 -25.080 1.00 70.00 84 PHE A N 1
ATOM 653 C CA . PHE A 1 84 ? 5.241 -1.290 -24.490 1.00 70.00 84 PHE A CA 1
ATOM 654 C C . PHE A 1 84 ? 4.067 -1.988 -23.789 1.00 70.00 84 PHE A C 1
ATOM 656 O O . PHE A 1 84 ? 3.310 -2.727 -24.419 1.00 70.00 84 PHE A O 1
ATOM 663 N N . VAL A 1 85 ? 3.899 -1.754 -22.485 1.00 79.19 85 VAL A N 1
ATOM 664 C CA . VAL A 1 85 ? 2.752 -2.266 -21.721 1.00 79.19 85 VAL A CA 1
ATOM 665 C C . VAL A 1 85 ? 1.747 -1.128 -21.533 1.00 79.19 85 VAL A C 1
ATOM 667 O O . VAL A 1 85 ? 2.074 -0.140 -20.872 1.00 79.19 85 VAL A O 1
ATOM 670 N N . PRO A 1 86 ? 0.518 -1.230 -22.072 1.00 84.38 86 PRO A N 1
ATOM 671 C CA . PRO A 1 86 ?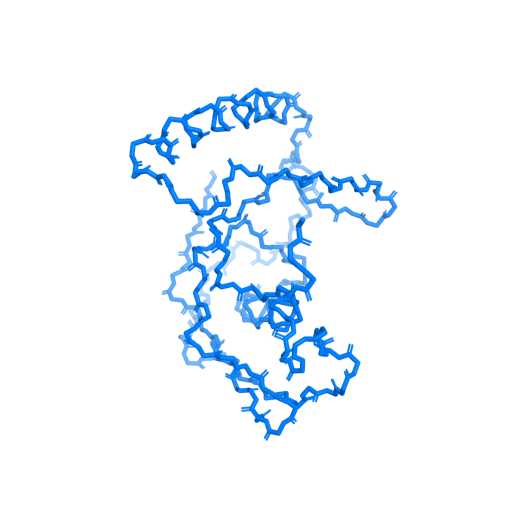 -0.484 -0.195 -21.867 1.00 84.38 86 PRO A CA 1
ATOM 672 C C . PRO A 1 86 ? -0.915 -0.157 -20.396 1.00 84.38 86 PRO A C 1
ATOM 674 O O . PRO A 1 86 ? -1.121 -1.198 -19.771 1.00 84.38 86 PRO A O 1
ATOM 677 N N . VAL A 1 87 ? -1.150 1.044 -19.854 1.00 86.62 87 VAL A N 1
ATOM 678 C CA . VAL A 1 87 ? -1.568 1.240 -18.448 1.00 86.62 87 VAL A CA 1
ATOM 679 C C . VAL A 1 87 ? -2.794 0.395 -18.095 1.00 86.62 87 VAL A C 1
ATOM 681 O O . VAL A 1 87 ? -2.854 -0.182 -17.010 1.00 86.62 87 VAL A O 1
ATOM 684 N N . LYS A 1 88 ? -3.742 0.237 -19.030 1.00 88.44 88 LYS A N 1
ATOM 685 C CA . LYS A 1 88 ? -4.942 -0.594 -18.842 1.00 88.44 88 LYS A CA 1
ATOM 686 C C . LYS A 1 88 ? -4.608 -2.056 -18.520 1.00 88.44 88 LYS A C 1
ATOM 688 O O . LYS A 1 88 ? -5.300 -2.666 -17.714 1.00 88.44 88 LYS A O 1
ATOM 693 N N . ALA A 1 89 ? -3.533 -2.606 -19.087 1.00 86.25 89 ALA A N 1
ATOM 694 C CA . ALA A 1 89 ? -3.101 -3.974 -18.798 1.00 86.25 89 ALA A CA 1
ATOM 695 C C . ALA A 1 89 ? -2.519 -4.123 -17.381 1.00 86.25 89 ALA A C 1
ATOM 697 O O . ALA A 1 89 ? -2.548 -5.217 -16.816 1.00 86.25 89 ALA A O 1
ATOM 698 N N . THR A 1 90 ? -2.046 -3.028 -16.776 1.00 89.44 90 THR A N 1
ATOM 699 C CA . THR A 1 90 ? -1.498 -3.019 -15.408 1.00 89.44 90 THR A CA 1
ATOM 700 C C . THR A 1 90 ? -2.563 -2.898 -14.322 1.00 89.44 90 THR A C 1
ATOM 702 O O . THR A 1 90 ? -2.240 -3.064 -13.154 1.00 89.44 90 THR A O 1
ATOM 705 N N . LEU A 1 91 ? -3.827 -2.643 -14.682 1.00 92.44 91 LEU A N 1
ATOM 706 C CA . LEU A 1 91 ? -4.905 -2.511 -13.706 1.00 92.44 91 LEU A CA 1
ATOM 707 C C . LEU A 1 91 ? -5.063 -3.800 -12.892 1.00 92.44 91 LEU A C 1
ATOM 709 O O . LEU A 1 91 ? -5.153 -4.903 -13.447 1.00 92.44 91 LEU A O 1
ATOM 713 N N . VAL A 1 92 ? -5.096 -3.624 -11.574 1.00 93.38 92 VAL A N 1
ATOM 714 C CA . VAL A 1 92 ? -5.383 -4.661 -10.584 1.00 93.38 92 VAL A CA 1
ATOM 715 C C . VAL A 1 92 ? -6.459 -4.116 -9.659 1.00 93.38 92 VAL A C 1
ATOM 717 O O . VAL A 1 92 ? -6.306 -3.025 -9.106 1.00 93.38 92 VAL A O 1
ATOM 720 N N . GLU A 1 93 ? -7.538 -4.873 -9.510 1.00 93.69 93 GLU A N 1
ATOM 721 C CA . GLU A 1 93 ? -8.591 -4.624 -8.533 1.00 93.69 93 GLU A CA 1
ATOM 722 C C . GLU A 1 93 ? -8.690 -5.841 -7.621 1.00 93.69 93 GLU A C 1
ATOM 724 O O . GLU A 1 93 ? -8.736 -6.974 -8.101 1.00 93.69 93 GLU A O 1
ATOM 729 N N . VAL A 1 94 ? -8.710 -5.599 -6.316 1.00 93.00 94 VAL A N 1
ATOM 730 C CA . VAL A 1 94 ? -8.986 -6.617 -5.304 1.00 93.00 94 VAL A CA 1
ATOM 731 C C . VAL A 1 94 ? -10.085 -6.085 -4.410 1.00 93.00 94 VAL A C 1
ATOM 733 O O . VAL A 1 94 ? -10.066 -4.922 -4.011 1.00 93.00 94 VAL A O 1
ATOM 736 N N . GLN A 1 95 ? -11.044 -6.946 -4.107 1.00 93.50 95 GLN A N 1
ATOM 737 C CA . GLN A 1 95 ? -12.087 -6.669 -3.136 1.00 93.50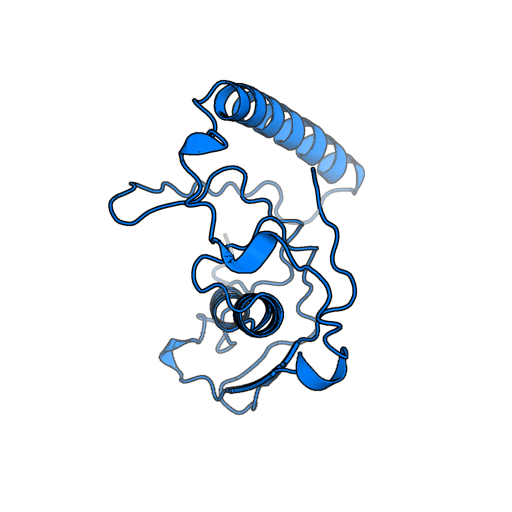 95 GLN A CA 1
ATOM 738 C C . GLN A 1 95 ? -11.886 -7.600 -1.956 1.00 93.50 95 GLN A C 1
ATOM 740 O O . GLN A 1 95 ? -11.603 -8.783 -2.146 1.00 93.50 95 GLN A O 1
ATOM 745 N N . ASN A 1 96 ? -12.005 -7.058 -0.751 1.00 89.44 96 ASN A N 1
ATOM 746 C CA . ASN A 1 96 ? -11.857 -7.837 0.461 1.00 89.44 96 ASN A CA 1
ATOM 747 C C . ASN A 1 96 ? -12.969 -7.518 1.455 1.00 89.44 96 ASN A C 1
ATOM 749 O O . ASN A 1 96 ? -13.421 -6.374 1.562 1.00 89.44 96 ASN A O 1
ATOM 753 N N . LEU A 1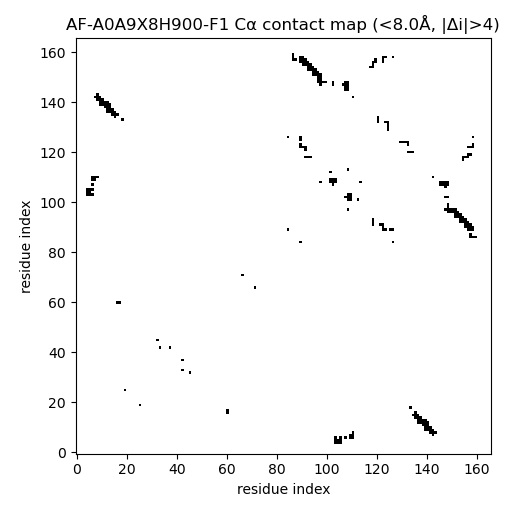 97 ? -13.375 -8.551 2.189 1.00 92.81 97 LEU A N 1
ATOM 754 C CA . LEU A 1 97 ? -14.257 -8.441 3.338 1.00 92.81 97 LEU A CA 1
ATOM 755 C C . LEU A 1 97 ? -13.430 -8.735 4.584 1.00 92.81 97 LEU A C 1
ATOM 757 O O . LEU A 1 97 ? -12.806 -9.792 4.705 1.00 92.81 97 LEU A O 1
ATOM 761 N N . PHE A 1 98 ? -13.418 -7.797 5.521 1.00 91.94 98 PHE A N 1
ATOM 762 C CA . PHE A 1 98 ? -12.641 -7.965 6.734 1.00 91.94 98 PHE A CA 1
ATOM 763 C C . PHE A 1 98 ? -13.440 -8.715 7.801 1.00 91.94 98 PHE A C 1
ATOM 765 O O . PHE A 1 98 ? -14.593 -8.411 8.087 1.00 91.94 98 PHE A O 1
ATOM 772 N N . LEU A 1 99 ? -12.788 -9.700 8.414 1.00 92.62 99 LEU A N 1
ATOM 773 C CA . LEU A 1 99 ? -13.317 -10.472 9.534 1.00 92.62 99 LEU A CA 1
ATOM 774 C C . LEU A 1 99 ? -13.138 -9.741 10.879 1.00 92.62 99 LEU A C 1
ATOM 776 O O . LEU A 1 99 ? -12.237 -8.909 11.000 1.00 92.62 99 LEU A O 1
ATOM 780 N N . PRO A 1 100 ? -13.896 -10.122 11.926 1.00 91.31 100 PRO A N 1
ATOM 781 C CA . PRO A 1 100 ? -13.788 -9.522 13.259 1.00 91.31 100 PRO A CA 1
ATOM 782 C C . PRO A 1 100 ? -12.385 -9.556 13.881 1.00 91.31 100 PRO A C 1
ATOM 784 O O . PRO A 1 100 ? -12.050 -8.693 14.681 1.00 91.31 100 PRO A O 1
ATOM 787 N N . LYS A 1 101 ? -11.530 -10.505 13.479 1.00 91.94 101 LYS A N 1
ATOM 788 C CA . LYS A 1 101 ? -10.127 -10.570 13.927 1.00 91.94 101 LYS A CA 1
ATOM 789 C C . LYS A 1 101 ? -9.271 -9.373 13.481 1.00 91.94 101 LYS A C 1
ATOM 791 O O . LYS A 1 101 ? -8.201 -9.168 14.033 1.00 91.94 101 LYS A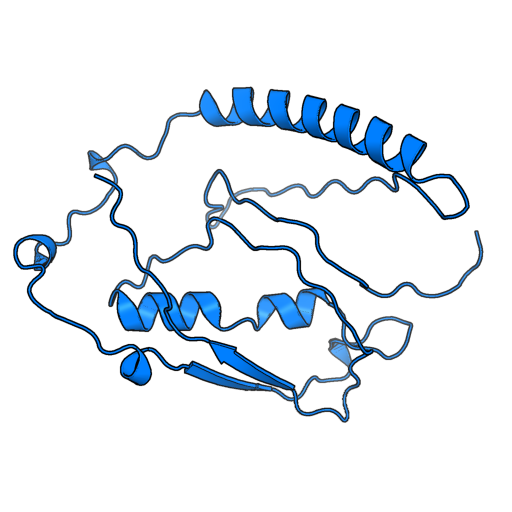 O 1
ATOM 796 N N . HIS A 1 102 ? -9.718 -8.618 12.478 1.00 92.19 102 HIS A N 1
ATOM 797 C CA . HIS A 1 102 ? -9.027 -7.433 11.960 1.00 92.19 102 HIS A CA 1
ATOM 798 C C . HIS A 1 102 ? -9.483 -6.134 12.652 1.00 92.19 102 HIS A C 1
ATOM 800 O O . HIS A 1 102 ? -9.056 -5.042 12.268 1.00 92.19 102 HIS A O 1
ATOM 806 N N . LEU A 1 103 ? -10.392 -6.233 13.630 1.00 89.50 103 LEU A N 1
ATOM 807 C CA . LEU A 1 103 ? -10.902 -5.093 14.380 1.00 89.50 103 LEU A CA 1
ATOM 808 C C . LEU A 1 103 ? -9.933 -4.676 15.486 1.00 89.50 103 LEU A C 1
ATOM 810 O O . LEU A 1 103 ? -9.327 -5.503 16.164 1.00 89.50 103 LEU A O 1
ATOM 814 N N . ASN A 1 104 ? -9.840 -3.369 15.709 1.00 87.69 104 ASN A N 1
ATOM 815 C CA . ASN A 1 104 ? -9.274 -2.811 16.929 1.00 87.69 104 ASN A CA 1
ATOM 816 C C . ASN A 1 104 ? -10.315 -2.809 18.065 1.00 87.69 104 ASN A C 1
ATOM 818 O O . ASN A 1 104 ? -11.494 -3.095 17.863 1.00 87.69 104 ASN A O 1
ATOM 822 N N . MET A 1 105 ? -9.896 -2.393 19.264 1.00 86.12 105 MET A N 1
ATOM 823 C CA . MET A 1 105 ? -10.793 -2.245 20.422 1.00 86.12 105 MET A CA 1
ATOM 824 C C . MET A 1 105 ? -11.925 -1.220 20.212 1.00 86.12 105 MET A C 1
ATOM 826 O O . MET A 1 105 ? -12.848 -1.164 21.017 1.00 86.12 105 MET A O 1
ATOM 830 N N . ASN A 1 106 ? -11.875 -0.427 19.134 1.00 85.56 106 ASN A N 1
ATOM 831 C CA . ASN A 1 106 ? -12.919 0.526 18.752 1.00 85.56 106 ASN A CA 1
ATOM 832 C C . ASN A 1 106 ? -13.935 -0.069 17.766 1.00 85.56 106 ASN A C 1
ATOM 834 O O . ASN A 1 106 ? -14.741 0.678 17.217 1.00 85.56 106 ASN A O 1
ATOM 838 N N . ASN A 1 107 ? -13.894 -1.380 17.505 1.00 88.38 107 ASN A N 1
ATOM 839 C CA . ASN A 1 107 ? -14.730 -2.048 16.505 1.00 88.38 107 ASN A CA 1
ATOM 840 C C . ASN A 1 107 ? -14.594 -1.436 15.098 1.00 88.38 107 ASN A C 1
ATOM 842 O O . ASN A 1 107 ? -15.545 -1.402 14.319 1.00 88.38 107 ASN A O 1
ATOM 846 N N . THR A 1 108 ? -13.385 -0.996 14.751 1.00 91.00 108 THR A N 1
ATOM 847 C CA . THR A 1 108 ? -13.027 -0.518 13.407 1.00 91.00 108 THR A CA 1
ATOM 848 C C . THR A 1 108 ? -11.822 -1.291 12.884 1.00 91.00 108 THR A C 1
ATOM 850 O O . THR A 1 108 ? -11.007 -1.775 13.668 1.00 91.00 108 THR A O 1
ATOM 853 N N . ILE A 1 109 ? -11.701 -1.440 11.568 1.00 92.12 109 ILE A N 1
ATOM 854 C CA . ILE A 1 109 ? -10.588 -2.160 10.948 1.00 92.12 109 ILE A CA 1
ATOM 855 C C . ILE A 1 109 ? -9.275 -1.436 11.241 1.00 92.12 109 ILE A C 1
ATOM 857 O O . ILE A 1 109 ? -9.159 -0.219 11.074 1.00 92.12 109 ILE A O 1
ATOM 861 N N . PHE A 1 110 ? -8.274 -2.195 11.681 1.00 91.31 110 PHE A N 1
ATOM 862 C CA . PHE A 1 110 ? -6.955 -1.653 11.968 1.00 91.31 110 PHE A CA 1
ATOM 863 C C . PHE A 1 110 ? -6.270 -1.159 10.684 1.00 91.31 110 PHE A C 1
ATOM 865 O O . PHE A 1 110 ? -6.238 -1.855 9.671 1.00 91.31 110 PHE A O 1
ATOM 872 N N . GLY A 1 111 ? -5.671 0.037 10.718 1.00 89.69 111 GLY A N 1
ATOM 873 C CA . GLY A 1 111 ? -5.077 0.652 9.523 1.00 89.69 111 GLY A CA 1
ATOM 874 C C . GLY A 1 111 ? -3.951 -0.178 8.897 1.00 89.69 111 GLY A C 1
ATOM 875 O O . GLY A 1 111 ? -3.797 -0.180 7.678 1.00 89.69 111 GLY A O 1
ATOM 876 N N . GLY A 1 112 ? -3.200 -0.923 9.715 1.00 90.75 112 GLY A N 1
ATOM 877 C CA . GLY A 1 112 ? -2.157 -1.839 9.242 1.00 90.75 112 GLY A CA 1
ATOM 878 C C . GLY A 1 112 ? -2.697 -2.988 8.386 1.00 90.75 112 GLY A C 1
ATOM 879 O O . GLY A 1 112 ? -2.070 -3.341 7.393 1.00 90.75 112 GLY A O 1
ATOM 880 N N . GLU A 1 113 ? -3.893 -3.500 8.694 1.00 91.94 113 GLU A N 1
ATOM 881 C CA . GLU A 1 113 ? -4.548 -4.541 7.888 1.00 91.94 113 GLU A CA 1
ATOM 882 C C . GLU A 1 113 ? -4.864 -4.010 6.489 1.00 91.94 113 GLU A C 1
ATOM 884 O O . GLU A 1 113 ? -4.606 -4.666 5.487 1.00 91.94 113 GLU A O 1
ATOM 889 N N . ILE A 1 114 ? -5.343 -2.769 6.394 1.00 91.94 114 ILE A N 1
ATOM 890 C CA . ILE A 1 114 ? -5.615 -2.130 5.103 1.00 91.94 114 ILE A CA 1
ATOM 891 C C . ILE A 1 114 ? -4.317 -2.000 4.297 1.00 91.94 114 ILE A C 1
ATOM 893 O O . ILE A 1 114 ? -4.288 -2.341 3.116 1.00 91.94 114 ILE A O 1
ATOM 897 N N . LEU A 1 115 ? -3.225 -1.556 4.926 1.00 91.19 115 LEU A N 1
ATOM 898 C CA . LEU A 1 115 ? -1.932 -1.438 4.247 1.00 91.19 115 LEU A CA 1
ATOM 899 C C . LEU A 1 115 ? -1.390 -2.789 3.765 1.00 91.19 115 LEU A C 1
ATOM 901 O O . LEU A 1 115 ? -0.878 -2.868 2.650 1.00 91.19 115 LEU A O 1
ATOM 905 N N . GLN A 1 116 ? -1.548 -3.849 4.559 1.00 90.38 116 GLN A N 1
ATOM 906 C CA . GLN A 1 116 ? -1.125 -5.206 4.203 1.00 90.38 116 GLN A CA 1
ATOM 907 C C . GLN A 1 116 ? -1.790 -5.700 2.908 1.00 90.38 116 GLN A C 1
ATOM 909 O O . GLN A 1 116 ? -1.161 -6.392 2.108 1.00 90.38 116 GLN A O 1
ATOM 914 N N . TRP A 1 117 ? -3.053 -5.326 2.684 1.00 87.88 117 TRP A N 1
ATOM 915 C CA . TRP A 1 117 ? -3.826 -5.714 1.502 1.00 87.88 117 TRP A CA 1
ATOM 916 C C . TRP A 1 117 ? -3.626 -4.795 0.287 1.00 87.88 117 TRP A C 1
ATOM 918 O O . TRP A 1 117 ? -4.208 -5.050 -0.771 1.00 87.88 117 TRP A O 1
ATOM 928 N N . MET A 1 118 ? -2.791 -3.752 0.382 1.00 89.62 118 MET A N 1
ATOM 929 C CA . MET A 1 118 ? -2.542 -2.853 -0.745 1.00 89.62 118 MET A CA 1
ATOM 930 C C . MET A 1 118 ? -1.945 -3.586 -1.954 1.00 89.62 118 MET A C 1
ATOM 932 O O . MET A 1 118 ? -0.899 -4.230 -1.906 1.00 89.62 118 MET A O 1
ATOM 936 N N . VAL A 1 119 ? -2.575 -3.388 -3.110 1.00 90.94 119 VAL A N 1
ATOM 937 C CA . VAL A 1 119 ? -2.276 -4.120 -4.353 1.00 90.94 119 VAL A CA 1
ATOM 938 C C . VAL A 1 119 ? -1.131 -3.530 -5.192 1.00 90.94 119 VAL A C 1
ATOM 940 O O . VAL A 1 119 ? -0.925 -3.926 -6.342 1.00 90.94 119 VAL A O 1
ATOM 943 N N . ALA A 1 120 ? -0.365 -2.581 -4.646 1.00 90.88 120 ALA A N 1
ATOM 944 C CA . ALA A 1 120 ? 0.687 -1.874 -5.381 1.00 90.88 120 ALA A CA 1
ATOM 945 C C . ALA A 1 120 ? 1.793 -2.821 -5.883 1.00 90.88 120 ALA A C 1
ATOM 947 O O . ALA A 1 120 ? 2.161 -2.771 -7.058 1.00 90.88 120 ALA A O 1
ATOM 948 N N . VAL A 1 121 ? 2.262 -3.740 -5.030 1.00 89.62 121 VAL A N 1
ATOM 949 C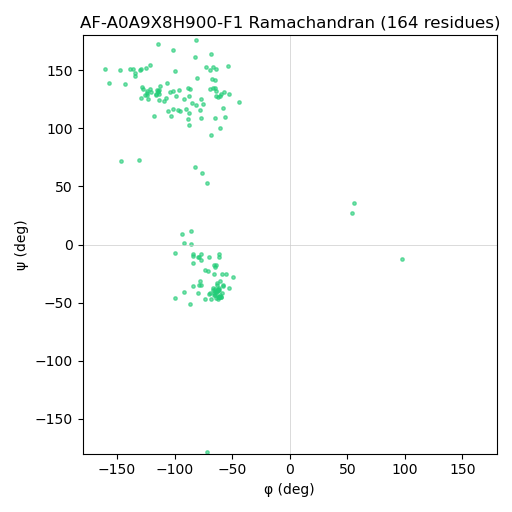 CA . VAL A 1 121 ? 3.295 -4.724 -5.397 1.00 89.62 121 VAL A CA 1
ATOM 950 C C . VAL A 1 121 ? 2.783 -5.686 -6.470 1.00 89.62 121 VAL A C 1
ATOM 952 O O . VAL A 1 121 ? 3.499 -5.974 -7.425 1.00 89.62 121 VAL A O 1
ATOM 955 N N . PHE A 1 122 ? 1.527 -6.134 -6.380 1.00 90.81 122 PHE A N 1
ATOM 956 C CA . PHE A 1 122 ? 0.918 -6.992 -7.403 1.00 90.81 122 PHE A CA 1
ATOM 957 C C . PHE A 1 122 ? 0.862 -6.303 -8.773 1.00 90.81 122 PHE A C 1
ATOM 959 O O . PHE A 1 122 ? 1.223 -6.904 -9.786 1.00 90.81 122 PHE A O 1
ATOM 966 N N . CYS A 1 123 ? 0.470 -5.028 -8.799 1.00 91.56 123 CYS A N 1
ATOM 967 C CA . CYS A 1 123 ? 0.468 -4.202 -10.005 1.00 91.56 123 CYS A CA 1
ATOM 968 C C . CYS A 1 123 ? 1.880 -4.066 -10.608 1.00 91.56 123 CYS A C 1
ATOM 970 O O . CYS A 1 123 ? 2.064 -4.269 -11.811 1.00 91.56 123 CYS A O 1
ATOM 972 N N . ALA A 1 124 ? 2.894 -3.814 -9.771 1.00 90.56 124 ALA A N 1
ATOM 973 C CA . ALA A 1 124 ? 4.288 -3.729 -10.203 1.00 90.56 124 ALA A CA 1
ATOM 974 C C . ALA A 1 124 ? 4.799 -5.056 -10.787 1.00 90.56 124 ALA A C 1
ATOM 976 O O . ALA A 1 124 ? 5.351 -5.058 -11.885 1.00 90.56 124 ALA A O 1
ATOM 977 N N . ARG A 1 125 ? 4.543 -6.189 -10.118 1.00 89.50 125 ARG A N 1
ATOM 978 C CA . ARG A 1 125 ? 4.919 -7.533 -10.599 1.00 89.50 125 ARG A CA 1
ATOM 979 C C . ARG A 1 125 ? 4.287 -7.857 -11.951 1.00 89.50 125 ARG A C 1
ATOM 981 O O . ARG A 1 125 ? 4.959 -8.378 -12.837 1.00 89.50 125 ARG A O 1
ATOM 988 N N . LYS A 1 126 ? 3.010 -7.508 -12.139 1.00 88.19 126 LYS A N 1
ATOM 989 C CA . LYS A 1 126 ? 2.299 -7.694 -13.414 1.00 88.19 126 LYS A CA 1
ATOM 990 C C . LYS A 1 126 ? 2.928 -6.877 -14.547 1.00 88.19 126 LYS A C 1
ATOM 992 O O . LYS A 1 126 ? 3.002 -7.357 -15.675 1.00 88.19 126 LYS A O 1
ATOM 997 N N . PHE A 1 127 ? 3.386 -5.660 -14.251 1.00 88.88 127 PHE A N 1
ATOM 998 C CA . PHE A 1 127 ? 4.047 -4.782 -15.218 1.00 88.88 127 PHE A CA 1
ATOM 999 C C . PHE A 1 127 ? 5.475 -5.235 -15.555 1.00 88.88 127 PHE A C 1
ATOM 1001 O O . PHE A 1 127 ? 5.828 -5.300 -16.730 1.00 88.88 127 PHE A O 1
ATOM 1008 N N . THR A 1 128 ? 6.291 -5.571 -14.551 1.00 86.25 128 THR A N 1
ATOM 1009 C CA . THR A 1 128 ? 7.708 -5.928 -14.744 1.00 86.25 128 THR A CA 1
ATOM 1010 C C . THR A 1 128 ? 7.927 -7.388 -15.128 1.00 86.25 128 THR A C 1
ATOM 1012 O O . THR A 1 128 ? 9.015 -7.728 -15.587 1.00 86.25 128 THR A O 1
ATOM 1015 N N . LYS A 1 129 ? 6.921 -8.254 -14.933 1.00 85.19 129 LYS A N 1
ATOM 1016 C CA . LYS A 1 129 ? 7.039 -9.720 -15.024 1.00 85.19 129 LYS A CA 1
ATOM 1017 C C . LYS A 1 129 ? 8.152 -10.282 -14.125 1.00 85.19 129 LYS A C 1
ATOM 1019 O O . LYS A 1 129 ? 8.713 -11.333 -14.418 1.00 85.19 129 LYS A 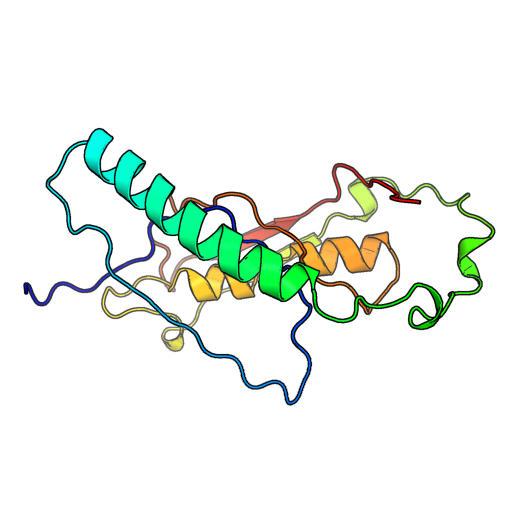O 1
ATOM 1024 N N . ASN A 1 130 ? 8.470 -9.578 -13.037 1.00 83.62 130 ASN A N 1
ATOM 1025 C CA . ASN A 1 130 ? 9.462 -9.985 -12.048 1.00 83.62 130 ASN A CA 1
ATOM 1026 C C . ASN A 1 130 ? 8.771 -10.256 -10.706 1.00 83.62 130 ASN A C 1
ATOM 1028 O O . ASN A 1 130 ? 7.972 -9.445 -10.240 1.00 83.62 130 ASN A O 1
ATOM 1032 N N . VAL A 1 131 ? 9.086 -11.395 -10.087 1.00 83.00 131 VAL A N 1
ATOM 1033 C CA . VAL A 1 131 ? 8.551 -11.812 -8.783 1.00 83.00 131 VAL A CA 1
ATOM 1034 C C . VAL A 1 131 ? 9.245 -11.075 -7.631 1.00 83.00 131 VAL A C 1
ATOM 1036 O O . VAL A 1 131 ? 8.605 -10.756 -6.625 1.00 83.00 131 VAL A O 1
ATOM 1039 N N . HIS A 1 132 ? 10.522 -10.733 -7.801 1.00 84.69 132 HIS A N 1
ATOM 1040 C CA . HIS A 1 132 ? 11.368 -10.069 -6.809 1.00 84.69 132 HIS A CA 1
ATOM 1041 C C . HIS A 1 132 ? 11.136 -8.556 -6.822 1.00 84.69 132 HIS A C 1
ATOM 1043 O O . HIS A 1 132 ? 11.982 -7.767 -7.233 1.00 84.69 132 HIS A O 1
ATOM 1049 N N . MET A 1 133 ? 9.932 -8.154 -6.419 1.00 87.25 133 MET A N 1
ATOM 1050 C CA . MET A 1 133 ? 9.550 -6.751 -6.293 1.00 87.25 133 MET A CA 1
ATOM 1051 C C . MET A 1 133 ? 9.299 -6.390 -4.837 1.00 87.25 133 MET A C 1
ATOM 1053 O O . MET A 1 133 ? 8.526 -7.072 -4.161 1.00 87.25 133 MET A O 1
ATOM 1057 N N . ALA A 1 134 ? 9.928 -5.297 -4.409 1.00 87.12 134 ALA A N 1
ATOM 1058 C CA . ALA A 1 134 ? 9.808 -4.710 -3.083 1.00 87.12 134 ALA A CA 1
ATOM 1059 C C . ALA A 1 134 ? 9.303 -3.262 -3.180 1.00 87.12 134 ALA A C 1
ATOM 1061 O O . ALA A 1 134 ? 9.484 -2.588 -4.198 1.00 87.12 134 ALA A O 1
ATOM 1062 N N . THR A 1 135 ? 8.655 -2.794 -2.117 1.00 89.38 135 THR A N 1
ATOM 1063 C CA . THR A 1 135 ? 8.216 -1.402 -1.986 1.00 89.38 135 THR A CA 1
ATOM 1064 C C . THR A 1 135 ? 9.369 -0.569 -1.445 1.00 89.38 135 THR A C 1
ATOM 1066 O O . THR A 1 135 ? 9.856 -0.855 -0.359 1.00 89.38 135 THR A O 1
ATOM 1069 N N . ILE A 1 136 ? 9.784 0.464 -2.181 1.00 88.25 136 ILE A N 1
ATOM 1070 C CA . ILE A 1 136 ? 10.853 1.373 -1.737 1.00 88.25 136 ILE A CA 1
ATOM 1071 C C . ILE A 1 136 ? 10.265 2.488 -0.874 1.00 88.25 136 ILE A C 1
ATOM 1073 O O . ILE A 1 136 ? 10.724 2.728 0.234 1.00 88.25 136 ILE A O 1
ATOM 1077 N N . THR A 1 137 ? 9.222 3.161 -1.362 1.00 89.62 137 THR A N 1
ATOM 1078 C CA . THR A 1 137 ? 8.587 4.263 -0.638 1.00 89.62 137 THR A CA 1
ATOM 1079 C C . THR A 1 137 ? 7.070 4.204 -0.741 1.00 89.62 137 THR A C 1
ATOM 1081 O O . THR A 1 137 ? 6.501 3.720 -1.725 1.00 89.62 137 THR A O 1
ATOM 1084 N N . MET A 1 138 ? 6.406 4.716 0.290 1.00 91.31 138 MET A N 1
ATOM 1085 C CA . MET A 1 138 ? 4.968 4.951 0.326 1.00 91.31 138 MET A CA 1
ATOM 1086 C C . MET A 1 138 ? 4.720 6.409 0.701 1.00 91.31 138 MET A C 1
ATOM 1088 O O . MET A 1 138 ? 5.243 6.906 1.697 1.00 91.31 138 MET A O 1
ATOM 1092 N N . ASN A 1 139 ? 3.906 7.096 -0.099 1.00 90.69 139 ASN A N 1
ATOM 1093 C CA . ASN A 1 139 ? 3.463 8.453 0.214 1.00 90.69 139 ASN A CA 1
ATOM 1094 C C . ASN A 1 139 ? 2.519 8.450 1.423 1.00 90.69 139 ASN A C 1
ATOM 1096 O O . ASN A 1 139 ? 1.950 7.416 1.766 1.00 90.69 139 ASN A O 1
ATOM 1100 N N . ARG A 1 140 ? 2.298 9.629 2.020 1.00 89.12 140 ARG A N 1
ATOM 1101 C CA . ARG A 1 140 ? 1.351 9.811 3.129 1.00 89.12 140 ARG A CA 1
ATOM 1102 C C . ARG A 1 140 ? -0.038 9.260 2.776 1.00 89.12 140 ARG A C 1
ATOM 1104 O O . ARG A 1 140 ? -0.620 9.636 1.758 1.00 89.12 140 ARG A O 1
ATOM 1111 N N . ILE A 1 141 ? -0.585 8.433 3.665 1.00 91.00 141 ILE A N 1
ATOM 1112 C CA . ILE A 1 141 ? -1.923 7.833 3.559 1.00 91.00 141 ILE A CA 1
ATOM 1113 C C . ILE A 1 141 ? -2.797 8.392 4.681 1.00 91.00 141 ILE A C 1
ATOM 1115 O O . ILE A 1 141 ? -2.379 8.439 5.837 1.00 91.00 141 ILE A O 1
ATOM 1119 N N . VAL A 1 142 ? -4.018 8.811 4.347 1.00 89.06 142 VAL A N 1
ATOM 1120 C CA . VAL A 1 142 ? -4.990 9.361 5.303 1.00 89.06 142 VAL A CA 1
ATOM 1121 C C . VAL A 1 142 ? -6.270 8.537 5.252 1.00 89.06 142 VAL A C 1
ATOM 1123 O O . VAL A 1 142 ? -6.871 8.400 4.187 1.00 89.06 142 VAL A O 1
ATOM 1126 N N . PHE A 1 143 ? -6.699 8.024 6.404 1.00 89.50 143 PHE A N 1
ATOM 1127 C CA . PHE A 1 143 ? -7.974 7.331 6.554 1.00 89.50 143 PHE A CA 1
ATOM 1128 C C . PHE A 1 143 ? -9.049 8.363 6.873 1.00 89.50 143 PHE A C 1
ATOM 1130 O O . PHE A 1 143 ? -9.059 8.957 7.948 1.00 89.50 143 PHE A O 1
ATOM 1137 N N . GLN A 1 144 ? -9.921 8.625 5.902 1.00 88.25 144 GLN A N 1
ATOM 1138 C CA . GLN A 1 144 ? -10.947 9.661 6.036 1.00 88.25 144 GLN A CA 1
ATOM 1139 C C . GLN A 1 144 ? -12.121 9.205 6.904 1.00 88.25 144 GLN A C 1
ATOM 1141 O O . GLN A 1 144 ? -12.695 10.012 7.628 1.00 88.25 144 GLN A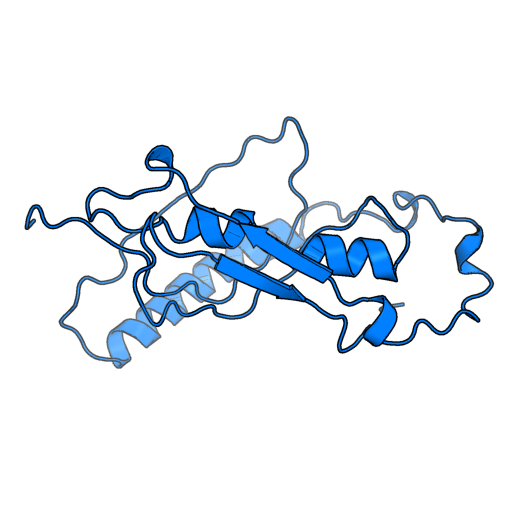 O 1
ATOM 1146 N N . LEU A 1 145 ? -12.468 7.919 6.827 1.00 89.19 145 LEU A N 1
ATOM 1147 C CA . LEU A 1 145 ? -13.591 7.322 7.537 1.00 89.19 145 LEU A CA 1
ATOM 1148 C C . LEU A 1 145 ? -13.163 6.002 8.188 1.00 89.19 145 LEU A C 1
ATOM 1150 O O . LEU A 1 145 ? -12.305 5.305 7.634 1.00 89.19 145 LEU A O 1
ATOM 1154 N N . PRO A 1 146 ? -13.748 5.652 9.346 1.00 89.12 146 PRO A N 1
ATOM 1155 C CA . PRO A 1 146 ? -13.573 4.331 9.925 1.00 89.12 146 PRO A CA 1
ATOM 1156 C C . PRO A 1 146 ? -14.192 3.275 9.006 1.00 89.12 146 PRO A C 1
ATOM 1158 O O . PRO A 1 146 ? -15.251 3.493 8.425 1.00 89.12 146 PRO A O 1
ATOM 1161 N N . ILE A 1 147 ? -13.528 2.129 8.901 1.00 91.75 147 ILE A N 1
ATOM 1162 C CA . ILE A 1 147 ? -14.016 0.967 8.154 1.00 91.75 147 ILE A CA 1
ATOM 1163 C C . ILE A 1 147 ? -14.467 -0.076 9.170 1.00 91.75 147 ILE A C 1
ATOM 1165 O O . ILE A 1 147 ? -13.808 -0.275 10.192 1.00 91.75 147 ILE A O 1
ATOM 1169 N N . THR A 1 148 ? -15.581 -0.737 8.900 1.00 92.19 148 THR A N 1
ATOM 1170 C CA . THR A 1 148 ? -16.177 -1.784 9.733 1.00 92.19 148 THR A CA 1
ATOM 1171 C C . THR A 1 148 ? -16.157 -3.131 9.007 1.00 92.19 148 THR A C 1
ATOM 1173 O O . THR A 1 148 ? -15.829 -3.218 7.826 1.00 92.19 148 THR A O 1
ATOM 1176 N N . THR A 1 149 ? -16.520 -4.213 9.696 1.00 92.94 149 THR A N 1
ATOM 1177 C CA . THR A 1 149 ? -16.647 -5.555 9.087 1.00 92.94 149 THR A CA 1
ATOM 1178 C C . THR A 1 149 ? -17.773 -5.665 8.063 1.00 92.94 149 THR A C 1
ATOM 1180 O O . THR A 1 149 ? -17.793 -6.610 7.281 1.00 92.94 149 THR A O 1
ATOM 1183 N N . ASN A 1 150 ? -18.723 -4.730 8.080 1.00 92.44 150 ASN A N 1
ATOM 1184 C CA . ASN A 1 150 ? -19.858 -4.735 7.160 1.00 92.44 150 ASN A CA 1
ATOM 1185 C C . ASN A 1 150 ? -19.508 -4.079 5.818 1.00 92.44 150 ASN A C 1
ATOM 1187 O O . ASN A 1 150 ? -20.284 -4.170 4.868 1.00 92.44 150 ASN A O 1
ATOM 1191 N N . ASP A 1 151 ? -18.347 -3.429 5.740 1.00 92.25 151 ASP A N 1
ATOM 1192 C CA . ASP A 1 151 ? -17.901 -2.724 4.553 1.00 92.25 151 ASP A CA 1
ATOM 1193 C C . ASP A 1 151 ? -17.124 -3.660 3.626 1.00 92.25 151 ASP A C 1
ATOM 1195 O O . ASP A 1 151 ? -16.220 -4.393 4.038 1.00 92.25 151 ASP A O 1
ATOM 1199 N N . VAL A 1 152 ? -17.444 -3.592 2.334 1.00 92.81 152 VAL A N 1
ATOM 1200 C CA . VAL A 1 152 ? -16.645 -4.228 1.285 1.00 92.81 152 VAL A CA 1
ATOM 1201 C C . VAL A 1 152 ? -15.597 -3.231 0.818 1.00 92.81 152 VAL A C 1
ATOM 1203 O O . VAL A 1 152 ? -15.920 -2.183 0.256 1.00 92.81 152 VAL A O 1
ATOM 1206 N N . VAL A 1 153 ? -14.325 -3.559 1.024 1.00 92.81 153 VAL A N 1
ATOM 1207 C CA . VAL A 1 153 ? -13.218 -2.677 0.654 1.00 92.81 153 VAL A CA 1
ATOM 1208 C C . VAL A 1 153 ? -12.697 -3.075 -0.721 1.00 92.81 153 VAL A C 1
ATOM 1210 O O . VAL A 1 153 ? -12.148 -4.161 -0.892 1.00 92.81 153 VAL A O 1
ATOM 1213 N N . SER A 1 154 ? -12.848 -2.183 -1.703 1.00 93.75 154 SER A N 1
ATOM 1214 C CA . SER A 1 154 ? -12.248 -2.326 -3.036 1.00 93.75 154 SER A CA 1
ATOM 1215 C C . SER A 1 154 ? -10.966 -1.504 -3.135 1.00 93.75 154 SER A C 1
ATOM 1217 O O . SER A 1 154 ? -10.950 -0.302 -2.865 1.00 93.75 154 SER A O 1
ATOM 1219 N N . MET A 1 155 ? -9.885 -2.154 -3.555 1.00 93.12 155 MET A N 1
ATOM 1220 C CA . MET A 1 155 ? -8.586 -1.543 -3.800 1.00 93.12 155 MET A CA 1
ATOM 1221 C C . MET A 1 155 ? -8.223 -1.652 -5.270 1.00 93.12 155 MET A C 1
ATOM 1223 O O . MET A 1 155 ? -8.249 -2.735 -5.850 1.00 93.12 155 MET A O 1
ATOM 1227 N N . LYS A 1 156 ? -7.831 -0.524 -5.864 1.00 92.88 156 LYS A N 1
ATOM 1228 C CA . LYS A 1 156 ? -7.450 -0.427 -7.275 1.00 92.88 156 LYS A CA 1
ATOM 1229 C C . LYS A 1 156 ? -6.054 0.154 -7.399 1.00 92.88 156 LYS A C 1
ATOM 1231 O O . LYS A 1 156 ? -5.772 1.210 -6.838 1.00 92.88 156 LYS A O 1
ATOM 1236 N N . ALA A 1 157 ? -5.202 -0.497 -8.181 1.00 94.50 157 ALA A N 1
ATOM 1237 C CA . ALA A 1 157 ? -3.885 0.020 -8.534 1.00 94.50 157 ALA A CA 1
ATOM 1238 C C . ALA A 1 157 ? -3.645 -0.021 -10.042 1.00 94.50 157 ALA A C 1
ATOM 1240 O O . ALA A 1 157 ? -4.173 -0.867 -10.764 1.00 94.50 157 ALA A O 1
ATOM 1241 N N . ARG A 1 158 ? -2.810 0.916 -10.499 1.00 93.00 158 ARG A N 1
ATOM 1242 C CA . ARG A 1 158 ? -2.294 1.010 -11.867 1.00 93.00 158 ARG A CA 1
ATOM 1243 C C . ARG A 1 158 ? -0.894 1.598 -11.858 1.00 93.00 158 ARG A C 1
ATOM 1245 O O . ARG A 1 158 ? -0.591 2.432 -11.004 1.00 93.00 158 ARG A O 1
ATOM 1252 N N . VAL A 1 159 ? -0.074 1.222 -12.832 1.00 91.56 159 VAL A N 1
ATOM 1253 C CA . VAL A 1 159 ? 1.210 1.890 -13.054 1.00 91.56 159 VAL A CA 1
ATOM 1254 C C . VAL A 1 159 ? 0.947 3.222 -13.747 1.00 91.56 159 VAL A C 1
ATOM 1256 O O . VAL A 1 159 ? 0.284 3.270 -14.781 1.00 91.56 159 VAL A O 1
ATOM 1259 N N . VAL A 1 160 ? 1.446 4.310 -13.165 1.00 87.94 160 VAL A N 1
ATOM 1260 C CA . VAL A 1 160 ? 1.315 5.663 -13.735 1.00 87.94 160 VAL A CA 1
ATOM 1261 C C . VAL A 1 160 ? 2.592 6.067 -14.462 1.00 87.94 160 VAL A C 1
ATOM 1263 O O . VAL A 1 160 ? 2.542 6.569 -15.578 1.00 87.94 160 VAL A O 1
ATOM 1266 N N . MET A 1 161 ? 3.739 5.827 -13.832 1.00 84.81 161 MET A N 1
ATOM 1267 C CA . MET A 1 161 ? 5.051 6.170 -14.359 1.00 84.81 161 MET A CA 1
ATOM 1268 C C . MET A 1 161 ? 6.034 5.066 -13.980 1.00 84.81 161 MET A C 1
ATOM 1270 O O . MET A 1 161 ? 6.038 4.604 -12.841 1.00 84.81 161 MET A O 1
ATOM 1274 N N . ALA A 1 162 ? 6.890 4.689 -14.925 1.00 82.75 162 ALA A N 1
ATOM 1275 C CA . ALA A 1 162 ? 8.063 3.869 -14.671 1.00 82.75 162 ALA A CA 1
ATOM 1276 C C . ALA A 1 162 ? 9.309 4.709 -14.960 1.00 82.75 162 ALA A C 1
ATOM 1278 O O . ALA A 1 162 ? 9.393 5.357 -16.004 1.00 82.75 162 ALA A O 1
ATOM 1279 N N . ARG A 1 163 ? 10.270 4.711 -14.035 1.00 78.25 163 ARG A N 1
ATOM 1280 C CA . ARG A 1 163 ? 11.580 5.338 -14.231 1.00 78.25 163 ARG A CA 1
ATOM 1281 C C . ARG A 1 163 ? 12.646 4.252 -14.200 1.00 78.25 163 ARG A C 1
ATOM 1283 O O . ARG A 1 163 ? 12.625 3.399 -13.320 1.00 78.25 163 ARG A O 1
ATOM 1290 N N . CYS A 1 164 ? 13.558 4.283 -15.165 1.00 65.81 164 CYS A N 1
ATOM 1291 C CA . CYS A 1 164 ? 14.745 3.436 -15.162 1.00 65.81 164 CYS A CA 1
ATOM 1292 C C . CYS A 1 164 ? 15.897 4.259 -14.589 1.00 65.81 164 CYS A C 1
ATOM 1294 O O . CYS A 1 164 ? 16.291 5.251 -15.199 1.00 65.81 164 CYS A O 1
ATOM 1296 N N . VAL A 1 165 ? 16.427 3.853 -13.441 1.00 60.19 165 VAL A N 1
ATOM 1297 C CA . VAL A 1 165 ? 17.700 4.372 -12.929 1.00 60.19 165 VAL A CA 1
ATOM 1298 C C . VAL A 1 165 ? 18.796 3.492 -13.539 1.00 60.19 165 VAL A C 1
ATOM 1300 O O . VAL A 1 165 ? 18.643 2.269 -13.554 1.00 60.19 165 VAL A O 1
ATOM 1303 N N . ARG A 1 166 ? 19.802 4.099 -14.175 1.00 44.12 166 ARG A N 1
ATOM 1304 C CA . ARG A 1 166 ? 20.922 3.390 -14.822 1.00 44.12 166 ARG A CA 1
ATOM 1305 C C . ARG A 1 166 ? 22.107 3.285 -13.880 1.00 44.12 166 ARG A C 1
ATOM 1307 O O . ARG A 1 166 ? 22.315 4.280 -13.158 1.00 44.12 166 ARG A O 1
#

Secondary structure (DSSP, 8-state):
---PPP---EE--EE-SSPPPTT------------S---HHHHHHHHHHHHHHHHHHHHHHHTS----GGGS---GGGG----PPPGGGG-EEEEEE--GGGB-TTSSB-HHHHHHT-THHHHHHHHH--S-----EE--EE--S---TT-EEEEEE---------

InterPro domains:
  IPR029069 HotDog domain superfamily [SSF54637] (85-160)
  IPR033120 Hotdog acyl-CoA thioesterase (ACOT)-type domain [PS51770] (88-166)
  IPR040170 Cytosolic acyl coenzyme A thioester hydrolase [PTHR11049] (43-162)

Sequence (166 aa):
ATQGGCATVSFDQVESHVPVYHGDLFQLEGQILNINNTSTANKAAQRKELGARWRKIQEEVDAMEYIRKDMLDVNPLNASRTTFVPVKATLVEVQNLFLPKHLNMNNTIFGGEILQWMVAVFCARKFTKNVHMATITMNRIVFQLPITTNDVVSMKARVVMARCVR